Protein AF-A0A918PSZ0-F1 (afdb_monomer)

InterPro domains:
  IPR021490 Protein of unknown function DUF3144 [PF11342] (2-73)

Sequence (79 aa):
MASGHIDLANTHSKDADYELVAIAMSHAAARYNAFMVSQSLTPEQIATDRDKHIDHLAGQFREFLIQHYDGYVQEKTGV

pLDDT: mean 94.58, std 5.57, range [61.88, 98.12]

Structure (mmCIF, N/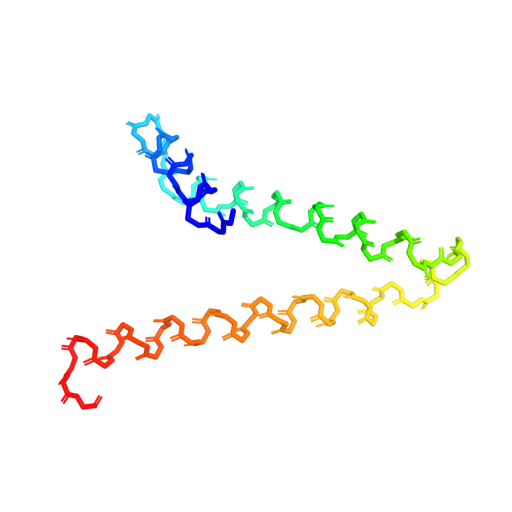CA/C/O backbone):
data_AF-A0A918PSZ0-F1
#
_entry.id   AF-A0A918PSZ0-F1
#
loop_
_atom_site.group_PDB
_atom_site.id
_atom_site.type_symbol
_atom_site.label_atom_id
_atom_site.label_alt_id
_atom_site.label_comp_id
_atom_site.label_asym_id
_atom_site.label_entity_id
_atom_site.label_seq_id
_atom_site.pdbx_PDB_ins_code
_atom_site.Cartn_x
_atom_site.Cartn_y
_atom_site.Cartn_z
_atom_site.occupancy
_atom_site.B_iso_or_equiv
_atom_site.auth_seq_id
_atom_site.auth_comp_id
_atom_site.auth_asym_id
_atom_site.auth_atom_id
_atom_site.pdbx_PDB_model_num
ATOM 1 N N . MET A 1 1 ? -1.053 12.611 -7.372 1.00 72.31 1 MET A N 1
ATOM 2 C CA . MET A 1 1 ? -1.888 11.420 -7.672 1.00 72.31 1 MET A CA 1
ATOM 3 C C . MET A 1 1 ? -0.978 10.207 -7.853 1.00 72.31 1 MET A C 1
ATOM 5 O O . MET A 1 1 ? 0.210 10.424 -8.066 1.00 72.31 1 MET A O 1
ATOM 9 N N . ALA A 1 2 ? -1.501 8.976 -7.743 1.00 88.25 2 ALA A N 1
ATOM 10 C CA . ALA A 1 2 ? -0.736 7.719 -7.618 1.00 88.25 2 ALA A CA 1
ATOM 11 C C . ALA A 1 2 ? 0.493 7.588 -8.544 1.00 88.25 2 ALA A C 1
ATOM 13 O O . ALA A 1 2 ? 1.558 7.196 -8.071 1.00 88.25 2 ALA A O 1
ATOM 14 N N . SER A 1 3 ? 0.390 8.009 -9.811 1.00 92.88 3 SER A N 1
ATOM 15 C CA . SER A 1 3 ? 1.494 7.988 -10.784 1.00 92.88 3 SER A CA 1
ATOM 16 C C . SER A 1 3 ? 2.767 8.683 -10.292 1.00 92.88 3 SER A C 1
ATOM 18 O O . SER A 1 3 ? 3.847 8.142 -10.460 1.00 92.88 3 SER A O 1
ATOM 20 N N . GLY A 1 4 ? 2.660 9.812 -9.582 1.00 96.06 4 GLY A N 1
ATOM 21 C CA . GLY A 1 4 ? 3.841 10.515 -9.065 1.00 96.06 4 GLY A CA 1
ATOM 22 C C . GLY A 1 4 ? 4.604 9.728 -7.989 1.00 96.06 4 GLY A C 1
ATOM 23 O O . GLY A 1 4 ? 5.817 9.868 -7.867 1.00 96.06 4 GLY A O 1
ATOM 24 N N . HIS A 1 5 ? 3.919 8.867 -7.226 1.00 94.88 5 HIS A N 1
ATOM 25 C CA . HIS A 1 5 ? 4.586 7.964 -6.282 1.00 94.88 5 HIS A CA 1
ATOM 26 C C . HIS A 1 5 ? 5.240 6.780 -7.002 1.00 94.88 5 HIS A C 1
ATOM 28 O O . HIS A 1 5 ? 6.309 6.334 -6.594 1.00 94.88 5 HIS A O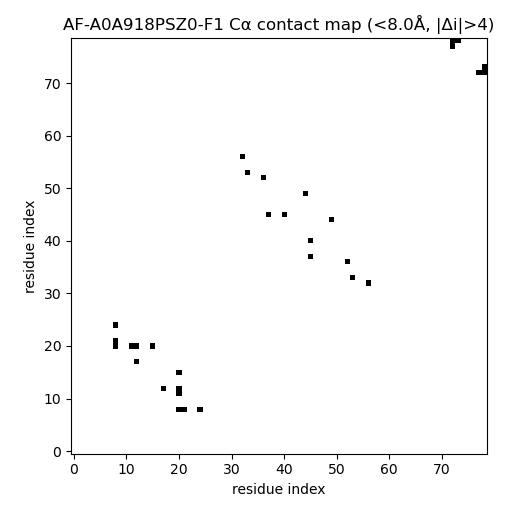 1
ATOM 34 N N . ILE A 1 6 ? 4.630 6.308 -8.093 1.00 96.00 6 ILE A N 1
ATOM 35 C CA . ILE A 1 6 ? 5.203 5.271 -8.958 1.00 96.00 6 ILE A CA 1
ATOM 36 C C . ILE A 1 6 ? 6.462 5.798 -9.657 1.00 96.00 6 ILE A C 1
ATOM 38 O O . ILE A 1 6 ? 7.475 5.111 -9.665 1.00 96.00 6 ILE A O 1
ATOM 42 N N . ASP A 1 7 ? 6.458 7.032 -10.161 1.00 96.50 7 ASP A N 1
ATOM 43 C CA . ASP A 1 7 ? 7.630 7.644 -10.803 1.00 96.50 7 ASP A CA 1
ATOM 44 C C . ASP A 1 7 ? 8.818 7.777 -9.837 1.00 96.50 7 ASP A C 1
ATOM 46 O O . ASP A 1 7 ? 9.977 7.534 -10.198 1.00 96.50 7 ASP A O 1
ATOM 50 N N . LEU A 1 8 ? 8.534 8.111 -8.575 1.00 96.19 8 LEU A N 1
ATOM 51 C CA . LEU A 1 8 ? 9.546 8.136 -7.525 1.00 96.19 8 LEU A CA 1
ATOM 52 C C . LEU A 1 8 ? 10.075 6.725 -7.220 1.00 96.19 8 LEU A C 1
ATOM 54 O O . LEU A 1 8 ? 11.288 6.524 -7.168 1.00 96.19 8 LEU A O 1
ATOM 58 N N . ALA A 1 9 ? 9.191 5.733 -7.090 1.00 96.50 9 ALA A N 1
ATOM 59 C CA . ALA A 1 9 ? 9.584 4.334 -6.911 1.00 96.50 9 ALA A CA 1
ATOM 60 C C . ALA A 1 9 ? 10.429 3.818 -8.092 1.00 96.50 9 ALA A C 1
ATOM 62 O O . ALA A 1 9 ? 11.453 3.165 -7.889 1.00 96.50 9 ALA A O 1
ATOM 63 N N . ASN A 1 10 ? 10.072 4.181 -9.324 1.00 96.00 10 ASN A N 1
ATOM 64 C CA . ASN A 1 10 ? 10.838 3.864 -10.528 1.00 96.00 10 ASN A CA 1
ATOM 65 C C . ASN A 1 10 ? 12.232 4.496 -10.494 1.00 96.00 10 ASN A C 1
ATOM 67 O O . ASN A 1 10 ? 13.188 3.894 -10.972 1.00 96.00 10 ASN A O 1
ATOM 71 N N . THR A 1 11 ? 12.368 5.691 -9.914 1.00 97.00 11 THR A N 1
ATOM 72 C CA . THR A 1 11 ? 13.677 6.324 -9.712 1.00 97.00 11 THR A CA 1
ATOM 73 C C . THR A 1 11 ? 14.519 5.536 -8.714 1.00 97.00 11 THR A C 1
ATOM 75 O O . THR A 1 11 ? 15.670 5.242 -9.013 1.00 97.00 11 THR A O 1
ATOM 78 N N . HIS A 1 12 ? 13.947 5.116 -7.582 1.00 96.44 12 HIS A N 1
ATOM 79 C CA . HIS A 1 12 ? 14.652 4.277 -6.606 1.00 96.44 12 HIS A CA 1
ATOM 80 C C . HIS A 1 12 ? 15.026 2.895 -7.161 1.00 96.44 12 HIS A C 1
ATOM 82 O O . HIS A 1 12 ? 16.092 2.377 -6.846 1.00 96.44 12 HIS A O 1
ATOM 88 N N . SER A 1 13 ? 14.196 2.332 -8.040 1.00 96.38 13 SER A N 1
ATOM 89 C CA . SER A 1 13 ? 14.434 1.022 -8.666 1.00 96.38 13 SER A CA 1
ATOM 90 C C . SER A 1 13 ? 15.597 1.017 -9.667 1.00 96.38 13 SER A C 1
ATOM 92 O O . SER A 1 13 ? 15.969 -0.043 -10.158 1.00 96.38 13 SER A O 1
ATOM 94 N N . LYS A 1 14 ? 16.174 2.183 -9.998 1.00 95.12 14 LYS A N 1
ATOM 95 C CA . LYS A 1 14 ? 17.401 2.263 -10.809 1.00 95.12 14 LYS A CA 1
ATOM 96 C C . LYS A 1 14 ? 18.641 1.839 -10.024 1.00 95.12 14 LYS A C 1
ATOM 98 O O . LYS A 1 14 ? 19.576 1.324 -10.626 1.00 95.12 14 LYS A O 1
ATOM 103 N N . ASP A 1 15 ? 18.618 2.045 -8.707 1.00 94.12 15 ASP A N 1
ATOM 104 C CA . ASP A 1 15 ? 19.779 1.882 -7.825 1.00 94.12 15 ASP A CA 1
ATOM 105 C C . ASP A 1 15 ? 19.559 0.819 -6.727 1.00 94.12 15 ASP A C 1
ATOM 107 O O . ASP A 1 15 ? 20.505 0.447 -6.035 1.00 94.12 15 ASP A O 1
ATOM 111 N N . ALA A 1 16 ? 18.326 0.331 -6.550 1.00 94.31 16 ALA A N 1
ATOM 112 C CA . ALA A 1 16 ? 17.947 -0.671 -5.553 1.00 94.31 16 ALA A CA 1
ATOM 113 C C . ALA A 1 16 ? 17.105 -1.802 -6.163 1.00 94.31 16 ALA A C 1
ATOM 115 O O . ALA A 1 16 ? 16.451 -1.619 -7.191 1.00 94.31 16 ALA A O 1
ATOM 116 N N . ASP A 1 17 ? 17.066 -2.955 -5.487 1.00 93.75 17 ASP A N 1
ATOM 117 C CA . ASP A 1 17 ? 16.238 -4.091 -5.900 1.00 93.75 17 ASP A CA 1
ATOM 118 C C . ASP A 1 17 ? 14.750 -3.720 -5.908 1.00 93.75 17 ASP A C 1
ATOM 120 O O . ASP A 1 17 ? 14.214 -3.184 -4.932 1.00 93.75 17 ASP A O 1
ATOM 124 N N . TYR A 1 18 ? 14.057 -4.055 -6.999 1.00 92.38 18 TYR A N 1
ATOM 125 C CA . TYR A 1 18 ? 12.638 -3.736 -7.188 1.00 92.38 18 TYR A CA 1
ATOM 126 C C . TYR A 1 18 ? 11.753 -4.294 -6.061 1.00 92.38 18 TYR A C 1
ATOM 128 O O . TYR A 1 18 ? 10.780 -3.653 -5.668 1.00 92.38 18 TYR A O 1
ATOM 136 N N . GLU A 1 19 ? 12.111 -5.448 -5.490 1.00 94.06 19 GLU A N 1
ATOM 137 C CA . GLU A 1 19 ? 11.414 -6.032 -4.339 1.00 94.06 19 GLU A CA 1
ATOM 138 C C . GLU A 1 19 ? 11.526 -5.145 -3.094 1.00 94.06 19 GLU A C 1
ATOM 140 O O . GLU A 1 19 ? 10.530 -4.897 -2.411 1.00 94.06 19 GLU A O 1
ATOM 145 N N . LEU A 1 20 ? 12.717 -4.600 -2.823 1.00 96.50 20 LEU A N 1
ATOM 146 C CA . LEU A 1 20 ? 12.943 -3.698 -1.693 1.00 96.50 20 LEU A CA 1
ATOM 147 C C . LEU A 1 20 ? 12.177 -2.388 -1.873 1.00 96.50 20 LEU A C 1
ATOM 149 O O . LEU A 1 20 ? 11.573 -1.890 -0.920 1.00 96.50 20 LEU A O 1
ATOM 153 N N . VAL A 1 21 ? 12.143 -1.853 -3.095 1.00 97.50 21 VAL A N 1
ATOM 154 C CA . VAL A 1 21 ? 11.354 -0.656 -3.413 1.00 97.50 21 VAL A CA 1
ATOM 155 C C . VAL A 1 21 ? 9.855 -0.929 -3.238 1.00 97.50 21 VAL A C 1
ATOM 157 O O . VAL A 1 21 ? 9.150 -0.106 -2.651 1.00 97.50 21 VAL A O 1
ATOM 160 N N . ALA A 1 22 ? 9.359 -2.091 -3.668 1.00 95.81 22 ALA A N 1
ATOM 161 C CA . ALA A 1 22 ? 7.959 -2.480 -3.495 1.00 95.81 22 ALA A CA 1
ATOM 162 C C . ALA A 1 22 ? 7.569 -2.643 -2.012 1.00 95.81 22 ALA A C 1
ATOM 164 O O . ALA A 1 22 ? 6.501 -2.181 -1.590 1.00 95.81 22 ALA A O 1
ATOM 165 N N . ILE A 1 23 ? 8.446 -3.234 -1.193 1.00 96.44 23 ILE A N 1
ATOM 166 C CA . ILE A 1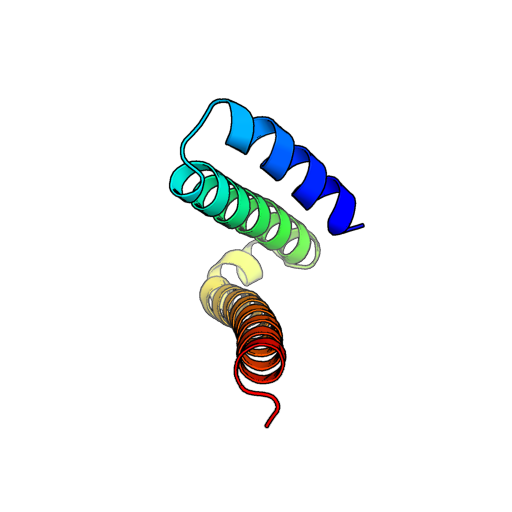 23 ? 8.263 -3.321 0.265 1.00 96.44 23 ILE A CA 1
ATOM 167 C C . ILE A 1 23 ? 8.239 -1.919 0.882 1.00 96.44 23 ILE A C 1
ATOM 169 O O . ILE A 1 23 ? 7.347 -1.607 1.675 1.00 96.44 23 ILE A O 1
ATOM 173 N N . ALA A 1 24 ? 9.175 -1.050 0.494 1.00 97.06 24 ALA A N 1
ATOM 174 C CA . ALA A 1 24 ? 9.234 0.324 0.982 1.00 97.06 24 ALA A CA 1
ATOM 175 C C . ALA A 1 24 ? 7.958 1.106 0.635 1.00 97.06 24 ALA A C 1
ATOM 177 O O . ALA A 1 24 ? 7.411 1.797 1.495 1.00 97.06 24 ALA A O 1
ATOM 178 N N . MET A 1 25 ? 7.441 0.945 -0.586 1.00 97.06 25 MET A N 1
ATOM 179 C CA . MET A 1 25 ? 6.173 1.532 -1.025 1.00 97.06 25 MET A CA 1
ATOM 180 C C . MET A 1 25 ? 4.986 1.023 -0.204 1.00 97.06 25 MET A C 1
ATOM 182 O O . MET A 1 25 ? 4.163 1.820 0.245 1.00 97.06 25 MET A O 1
ATOM 186 N N . SER A 1 26 ? 4.929 -0.284 0.061 1.00 96.19 26 SER A N 1
ATOM 187 C CA . SER A 1 26 ? 3.878 -0.889 0.890 1.00 96.19 26 SER A CA 1
ATOM 188 C C . SER A 1 26 ? 3.910 -0.340 2.319 1.00 96.19 26 SER A C 1
ATOM 190 O O . SER A 1 26 ? 2.881 0.047 2.875 1.00 96.19 26 SER A O 1
ATOM 192 N N . HIS A 1 27 ? 5.104 -0.221 2.902 1.00 97.50 27 HIS A N 1
ATOM 193 C CA . HIS A 1 27 ? 5.288 0.353 4.231 1.00 97.50 27 HIS A CA 1
ATOM 194 C C . HIS A 1 27 ? 4.946 1.853 4.273 1.00 97.50 27 HIS A C 1
ATOM 196 O O . HIS A 1 27 ?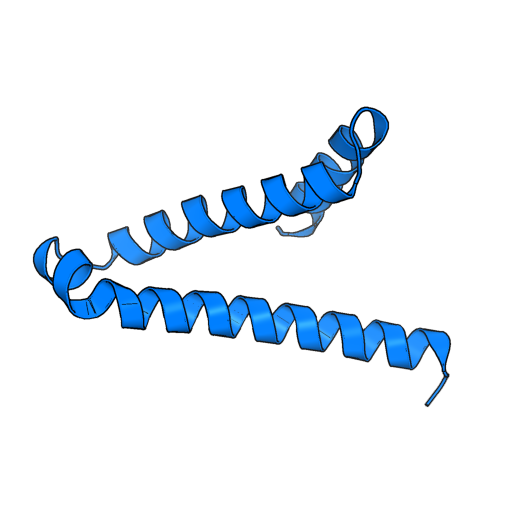 4.317 2.321 5.223 1.00 97.50 27 HIS A O 1
ATOM 202 N N . ALA A 1 28 ? 5.313 2.615 3.239 1.00 97.56 28 ALA A N 1
ATOM 203 C CA . ALA A 1 28 ? 4.967 4.030 3.122 1.00 97.56 28 ALA A CA 1
ATOM 204 C C . ALA A 1 28 ? 3.446 4.237 3.035 1.00 97.56 28 ALA A C 1
ATOM 206 O O . ALA A 1 28 ? 2.903 5.072 3.763 1.00 97.56 28 ALA A O 1
ATOM 207 N N . ALA A 1 29 ? 2.758 3.438 2.214 1.00 96.31 29 ALA A N 1
ATOM 208 C CA . ALA A 1 29 ? 1.303 3.453 2.105 1.00 96.31 29 ALA A CA 1
ATOM 209 C C . ALA A 1 29 ? 0.635 3.110 3.444 1.00 96.31 29 ALA A C 1
ATOM 211 O O . ALA A 1 29 ? -0.261 3.830 3.881 1.00 96.31 29 ALA A O 1
ATOM 212 N N . ALA A 1 30 ? 1.115 2.073 4.140 1.00 97.38 30 ALA A N 1
ATOM 213 C CA . ALA A 1 30 ? 0.598 1.690 5.452 1.00 97.38 30 ALA A CA 1
ATOM 214 C C . ALA A 1 30 ? 0.722 2.830 6.476 1.00 97.38 30 ALA A C 1
ATOM 216 O O . ALA A 1 30 ? -0.253 3.164 7.148 1.00 97.38 30 ALA A O 1
ATOM 217 N N . ARG A 1 31 ? 1.894 3.479 6.558 1.00 97.69 31 ARG A N 1
ATOM 218 C CA . ARG A 1 31 ? 2.127 4.612 7.471 1.00 97.69 31 ARG A CA 1
ATOM 219 C C . ARG A 1 31 ? 1.205 5.788 7.177 1.00 97.69 31 ARG A C 1
ATOM 221 O O . ARG A 1 31 ? 0.625 6.349 8.104 1.00 97.69 31 ARG A O 1
ATOM 228 N N . TYR A 1 32 ? 1.083 6.161 5.905 1.00 97.19 32 TYR A N 1
ATOM 229 C CA . TYR A 1 32 ? 0.235 7.276 5.498 1.00 97.19 32 TYR A CA 1
ATOM 230 C C . TYR A 1 32 ? -1.242 6.988 5.787 1.00 97.19 32 TYR A C 1
ATOM 232 O O . TYR A 1 32 ? -1.909 7.789 6.438 1.00 97.19 32 TYR A O 1
ATOM 240 N N . ASN A 1 33 ? -1.736 5.820 5.374 1.00 96.44 33 ASN A N 1
ATOM 241 C CA . ASN A 1 33 ? -3.137 5.448 5.547 1.00 96.44 33 ASN A CA 1
ATOM 242 C C . ASN A 1 33 ? -3.515 5.314 7.025 1.00 96.44 33 ASN A C 1
ATOM 244 O O . ASN A 1 33 ? -4.547 5.841 7.435 1.00 96.44 33 ASN A O 1
ATOM 248 N N . ALA A 1 34 ? -2.670 4.673 7.840 1.00 96.19 34 ALA A N 1
ATOM 249 C CA . ALA A 1 34 ? -2.9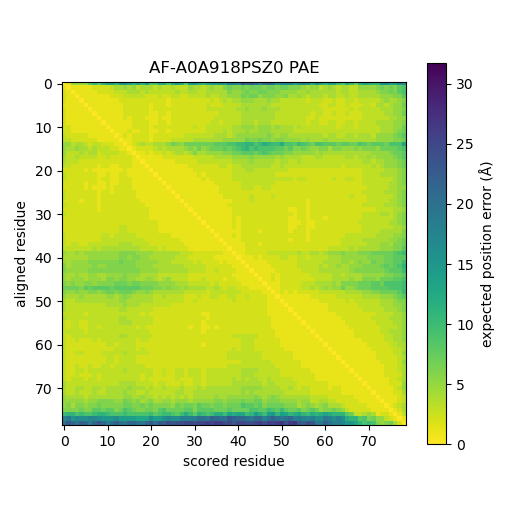04 4.559 9.277 1.00 96.19 34 ALA A CA 1
ATOM 250 C C . ALA A 1 34 ? -2.988 5.940 9.945 1.00 96.19 34 ALA A C 1
ATOM 252 O O . ALA A 1 34 ? -3.909 6.191 10.722 1.00 96.19 34 ALA A O 1
ATOM 253 N N . PHE A 1 35 ? -2.077 6.856 9.598 1.00 96.88 35 PHE A N 1
ATOM 254 C CA . PHE A 1 35 ? -2.109 8.227 10.103 1.00 96.88 35 PHE A CA 1
ATOM 255 C C . PHE A 1 35 ? -3.397 8.948 9.692 1.00 96.88 35 PHE A C 1
ATOM 257 O O . PHE A 1 35 ? -4.109 9.465 10.550 1.00 96.88 35 PHE A O 1
ATOM 264 N N . MET A 1 36 ? -3.752 8.923 8.406 1.00 96.69 36 MET A N 1
ATOM 265 C CA . MET A 1 36 ? -4.949 9.608 7.909 1.00 96.69 36 MET A CA 1
ATOM 266 C C . MET A 1 36 ? -6.244 9.068 8.521 1.00 96.69 36 MET A C 1
ATOM 268 O O . MET A 1 36 ? -7.101 9.860 8.904 1.00 96.69 36 MET A O 1
ATOM 272 N N . VAL A 1 37 ? -6.383 7.747 8.675 1.00 95.38 37 VAL A N 1
ATOM 273 C CA . VAL A 1 37 ? -7.544 7.153 9.359 1.00 95.38 37 VAL A CA 1
ATOM 274 C C . VAL A 1 37 ? -7.580 7.594 10.820 1.00 95.38 37 VAL A C 1
ATOM 276 O O . VAL A 1 37 ? -8.631 8.030 11.295 1.00 95.38 37 VAL A O 1
ATOM 279 N N . SER A 1 38 ? -6.434 7.575 11.510 1.00 95.56 38 SER A N 1
ATOM 280 C CA . SER A 1 38 ? -6.352 7.984 12.918 1.00 95.56 38 SER A CA 1
ATOM 281 C C . SER A 1 38 ? -6.807 9.425 13.163 1.00 95.56 38 SER A C 1
ATOM 283 O O . SER A 1 38 ? -7.328 9.715 14.233 1.00 95.56 38 SER A O 1
ATOM 285 N N . GLN A 1 39 ? -6.712 10.316 12.166 1.00 96.75 39 GLN A N 1
ATOM 286 C CA . GLN A 1 39 ? -7.183 11.698 12.301 1.00 96.75 39 GLN A CA 1
ATOM 287 C C . GLN A 1 39 ? -8.693 11.835 12.516 1.00 96.75 39 GLN A C 1
ATOM 289 O O . GLN A 1 39 ? -9.141 12.894 12.952 1.00 96.75 39 GLN A O 1
ATOM 294 N N . SER A 1 40 ? -9.466 10.797 12.203 1.00 93.31 40 SER A N 1
ATOM 295 C CA . SER A 1 40 ? -10.922 10.768 12.378 1.00 93.31 40 SER A CA 1
ATOM 296 C C . SER A 1 40 ? -11.380 10.039 13.646 1.00 93.31 40 SER A C 1
ATOM 298 O O . SER A 1 40 ? -12.581 9.932 13.881 1.00 93.31 40 SER A O 1
ATOM 300 N N . LEU A 1 41 ? -10.440 9.537 14.452 1.00 94.50 41 LEU A N 1
ATOM 301 C CA . LEU A 1 41 ? -10.706 8.658 15.587 1.00 94.50 41 LEU A CA 1
ATOM 302 C C . LEU A 1 41 ? -10.295 9.314 16.905 1.00 94.50 41 LEU A C 1
ATOM 304 O O . LEU A 1 41 ? -9.309 10.050 16.971 1.00 94.50 41 LEU A O 1
ATOM 308 N N . THR A 1 42 ? -11.013 9.002 17.983 1.00 96.19 42 THR A N 1
ATOM 309 C CA . THR A 1 42 ? -10.519 9.287 19.336 1.00 96.19 42 THR A CA 1
ATOM 310 C C . THR A 1 42 ? -9.392 8.316 19.711 1.00 96.19 42 THR A C 1
ATOM 312 O O . THR A 1 42 ? -9.307 7.221 19.144 1.00 96.19 42 THR A O 1
ATOM 315 N N . PRO A 1 43 ? -8.531 8.657 20.687 1.00 95.25 43 PRO A N 1
ATOM 316 C CA . PRO A 1 43 ? -7.506 7.739 21.186 1.00 95.25 43 PRO A CA 1
ATOM 317 C C . PRO A 1 43 ? -8.057 6.370 21.613 1.00 95.25 43 PRO A C 1
ATOM 319 O O . PRO A 1 43 ? -7.434 5.343 21.351 1.00 95.25 43 PRO A O 1
ATOM 322 N N . GLU A 1 44 ? -9.246 6.339 22.218 1.00 96.19 44 GLU A N 1
ATOM 323 C CA . GLU A 1 44 ? -9.925 5.105 22.615 1.00 96.19 44 GLU A CA 1
ATOM 324 C C . GLU A 1 44 ? -10.327 4.278 21.391 1.00 96.19 44 GLU A C 1
ATOM 326 O O . GLU A 1 44 ? -10.054 3.083 21.359 1.00 96.19 44 GLU A O 1
ATOM 331 N N . GLN A 1 45 ? -10.896 4.910 20.359 1.00 94.25 45 GLN A N 1
ATOM 332 C CA . GLN A 1 45 ? -11.272 4.233 19.112 1.00 94.25 45 GLN A CA 1
ATOM 333 C C . GLN A 1 45 ? -10.055 3.672 18.372 1.00 94.25 45 GLN A C 1
ATOM 335 O O . GLN A 1 45 ? -10.115 2.565 17.844 1.00 94.25 45 GLN A O 1
ATOM 340 N N . ILE A 1 46 ? -8.924 4.389 18.377 1.00 93.62 46 ILE A N 1
ATOM 341 C CA . ILE A 1 46 ? -7.662 3.875 17.821 1.00 93.62 46 ILE A CA 1
ATOM 342 C C . ILE A 1 46 ? -7.262 2.570 18.520 1.00 93.62 46 ILE A C 1
ATOM 344 O O . ILE A 1 46 ? -6.748 1.666 17.866 1.00 93.62 46 ILE A O 1
ATOM 348 N N . ALA A 1 47 ? -7.491 2.457 19.831 1.00 93.56 47 ALA A N 1
ATOM 349 C CA . ALA A 1 47 ? -7.142 1.268 20.598 1.00 93.56 47 ALA A CA 1
ATOM 350 C C . ALA A 1 47 ? -8.161 0.125 20.443 1.00 93.56 47 ALA A C 1
ATOM 352 O O . ALA A 1 47 ? -7.746 -1.023 20.283 1.00 93.56 47 ALA A O 1
ATOM 353 N N . THR A 1 48 ? -9.467 0.410 20.492 1.00 95.38 48 THR A N 1
ATOM 354 C CA . THR A 1 48 ? -10.521 -0.622 20.485 1.00 95.38 48 THR A CA 1
ATOM 355 C C . THR A 1 48 ? -10.852 -1.131 19.090 1.00 95.38 48 THR A C 1
ATOM 357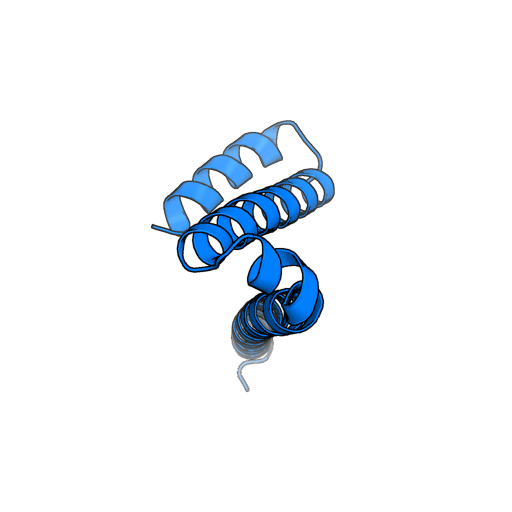 O O . THR A 1 48 ? -11.128 -2.317 18.927 1.00 95.38 48 THR A O 1
ATOM 360 N N . ASP A 1 49 ? -10.781 -0.261 18.081 1.00 94.56 49 ASP A N 1
ATOM 361 C CA . ASP A 1 49 ? -11.228 -0.558 16.716 1.00 94.56 49 ASP A CA 1
ATOM 362 C C . ASP A 1 49 ? -10.040 -0.736 15.757 1.00 94.56 49 ASP A C 1
ATOM 364 O O . ASP A 1 49 ? -10.219 -0.831 14.541 1.00 94.56 49 ASP A O 1
ATOM 368 N N . ARG A 1 50 ? -8.811 -0.811 16.292 1.00 93.88 50 ARG A N 1
ATOM 369 C CA . ARG A 1 50 ? -7.563 -0.937 15.523 1.00 93.88 50 ARG A CA 1
ATOM 370 C C . ARG A 1 50 ? -7.664 -1.990 14.426 1.00 93.88 50 ARG A C 1
ATOM 372 O O . ARG A 1 50 ? -7.385 -1.703 13.265 1.00 93.88 50 ARG A O 1
ATOM 379 N N . ASP A 1 51 ? -8.059 -3.199 14.806 1.00 95.88 51 ASP A N 1
ATOM 380 C CA . ASP A 1 51 ? -8.031 -4.351 13.908 1.00 95.88 51 ASP A CA 1
ATOM 381 C C . ASP A 1 51 ? -9.098 -4.207 12.810 1.00 95.88 51 ASP A C 1
ATOM 383 O O . ASP A 1 51 ? -8.818 -4.479 11.648 1.00 95.88 51 ASP A O 1
ATOM 387 N N . LYS A 1 52 ? -10.256 -3.607 13.122 1.00 96.19 52 LYS A N 1
ATOM 388 C CA . LYS A 1 52 ? -11.277 -3.242 12.124 1.00 96.19 52 LYS A CA 1
ATOM 389 C C . LYS A 1 52 ? -10.737 -2.251 11.087 1.00 96.19 52 LYS A C 1
ATOM 391 O O . LYS A 1 52 ? -11.043 -2.369 9.901 1.00 96.19 52 LYS A O 1
A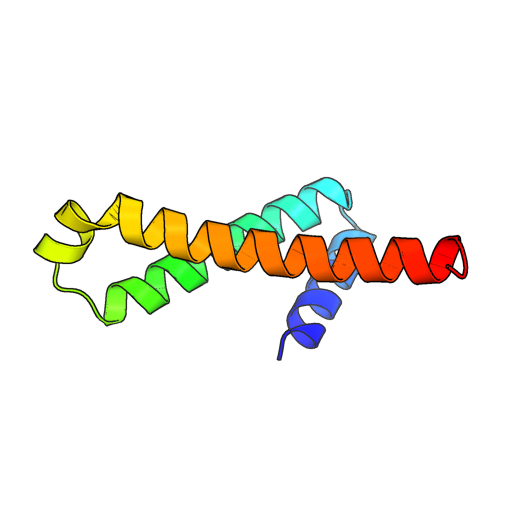TOM 396 N N . HIS A 1 53 ? -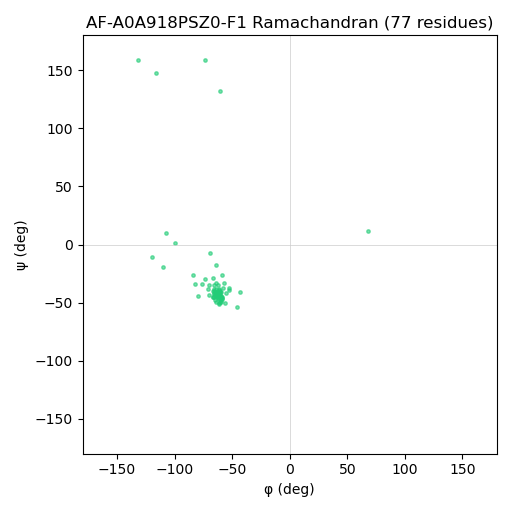9.953 -1.261 11.512 1.00 94.62 53 HIS A N 1
ATOM 397 C CA . HIS A 1 53 ? -9.339 -0.303 10.591 1.00 94.62 53 HIS A CA 1
ATOM 398 C C . HIS A 1 53 ? -8.222 -0.934 9.752 1.00 94.62 53 HIS A C 1
ATOM 400 O O . HIS A 1 53 ? -8.120 -0.635 8.562 1.00 94.62 53 HIS A O 1
ATOM 406 N N . ILE A 1 54 ? -7.424 -1.830 10.341 1.00 96.31 54 ILE A N 1
ATOM 407 C CA . ILE A 1 54 ? -6.414 -2.609 9.614 1.00 96.31 54 ILE A CA 1
ATOM 408 C C . ILE A 1 54 ? -7.083 -3.469 8.541 1.00 96.31 54 ILE A C 1
ATOM 410 O O . ILE A 1 54 ? -6.675 -3.399 7.384 1.00 96.31 54 ILE A O 1
ATOM 414 N N . ASP A 1 55 ? -8.132 -4.211 8.893 1.00 97.50 55 ASP A N 1
ATOM 415 C CA . ASP A 1 55 ? -8.860 -5.077 7.963 1.00 97.50 55 ASP A CA 1
ATOM 416 C C . ASP A 1 55 ? -9.462 -4.281 6.805 1.00 97.50 55 ASP A C 1
ATOM 418 O O . ASP A 1 55 ? -9.389 -4.703 5.651 1.00 97.50 55 ASP A O 1
ATOM 422 N N . HIS A 1 56 ? -10.000 -3.092 7.088 1.00 95.31 56 HIS A N 1
ATOM 423 C CA . HIS A 1 56 ? -10.516 -2.206 6.052 1.00 95.31 56 HIS A CA 1
ATOM 424 C C . HIS A 1 56 ? -9.421 -1.769 5.065 1.00 95.31 56 HIS A C 1
ATOM 426 O O . HIS A 1 56 ? -9.586 -1.921 3.854 1.00 95.31 56 HIS A O 1
ATOM 432 N N . LEU A 1 57 ? -8.286 -1.270 5.569 1.00 96.25 57 LEU A N 1
ATOM 433 C CA . LEU A 1 57 ? -7.173 -0.805 4.733 1.00 96.25 57 LEU A CA 1
ATOM 434 C C . LEU A 1 57 ? -6.520 -1.952 3.947 1.00 96.25 57 LEU A C 1
ATOM 436 O O . LEU A 1 57 ? -6.202 -1.801 2.766 1.00 96.25 57 LEU A O 1
ATOM 440 N N . ALA A 1 58 ? -6.337 -3.108 4.587 1.00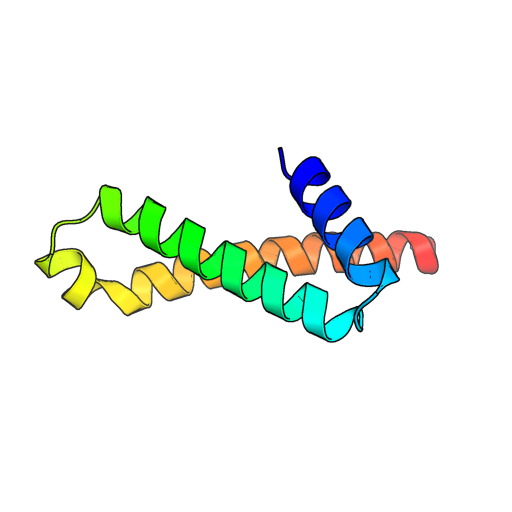 96.75 58 ALA A N 1
ATOM 441 C CA . ALA A 1 58 ? -5.802 -4.303 3.949 1.00 96.75 58 ALA A CA 1
ATOM 442 C C . ALA A 1 58 ? -6.759 -4.842 2.875 1.00 96.75 58 ALA A C 1
ATOM 444 O O . ALA A 1 58 ? -6.306 -5.256 1.807 1.00 96.75 58 ALA A O 1
ATOM 445 N N . GLY A 1 59 ? -8.071 -4.789 3.124 1.00 97.69 59 GLY A N 1
ATOM 446 C CA . GLY A 1 59 ? -9.109 -5.140 2.157 1.00 97.69 59 GLY A CA 1
ATOM 447 C C . GLY A 1 59 ? -9.042 -4.278 0.898 1.00 97.69 59 GLY A C 1
ATOM 448 O O . GLY A 1 59 ? -8.955 -4.817 -0.201 1.00 97.69 59 GLY A O 1
ATOM 449 N N . GLN A 1 60 ? -8.962 -2.954 1.049 1.00 96.69 60 GLN A N 1
ATOM 450 C CA . GLN A 1 60 ? -8.816 -2.033 -0.086 1.00 96.69 60 GLN A CA 1
ATOM 451 C C . GLN A 1 60 ? -7.539 -2.300 -0.889 1.00 96.69 60 GLN A C 1
ATOM 453 O O . GLN A 1 60 ? -7.565 -2.365 -2.116 1.00 96.69 60 GLN A O 1
ATOM 458 N N . PHE A 1 61 ? -6.409 -2.498 -0.203 1.00 96.38 61 PHE A N 1
ATOM 459 C CA . PHE A 1 61 ? -5.151 -2.810 -0.877 1.00 96.38 61 PHE A CA 1
ATOM 460 C C . PHE A 1 61 ? -5.236 -4.128 -1.658 1.00 96.38 61 PHE A C 1
ATOM 462 O O . PHE A 1 61 ? -4.775 -4.212 -2.797 1.00 96.38 61 PHE A O 1
ATOM 469 N N . ARG A 1 62 ? -5.879 -5.145 -1.074 1.00 97.81 62 ARG A N 1
ATOM 470 C CA . ARG A 1 62 ? -6.133 -6.425 -1.736 1.00 97.81 62 ARG A CA 1
ATOM 471 C C . ARG A 1 62 ? -6.997 -6.260 -2.986 1.00 97.81 62 ARG A C 1
ATOM 473 O O . ARG A 1 62 ? -6.678 -6.867 -4.003 1.00 97.81 62 ARG A O 1
ATOM 480 N N . GLU A 1 63 ? -8.054 -5.456 -2.928 1.00 98.12 63 GLU A N 1
ATOM 481 C CA . GLU A 1 63 ? -8.912 -5.177 -4.086 1.00 98.12 63 GLU A CA 1
ATOM 482 C C . GLU A 1 63 ? -8.132 -4.509 -5.225 1.00 98.12 63 GLU A C 1
ATOM 484 O O . GLU A 1 63 ? -8.254 -4.937 -6.371 1.00 98.12 63 GLU A O 1
ATOM 489 N N . PHE A 1 64 ? -7.271 -3.531 -4.925 1.00 96.44 64 PHE A N 1
ATOM 490 C CA . PHE A 1 64 ? -6.416 -2.908 -5.942 1.00 96.44 64 PHE A CA 1
ATOM 491 C C . PHE A 1 64 ? -5.437 -3.902 -6.570 1.00 96.44 64 PHE A C 1
ATOM 493 O O . PHE A 1 64 ? -5.249 -3.897 -7.786 1.00 96.44 64 PHE A O 1
ATOM 500 N N . LEU A 1 65 ? -4.833 -4.787 -5.767 1.00 96.81 65 LEU A N 1
ATOM 501 C CA . LEU A 1 65 ? -3.970 -5.840 -6.301 1.00 96.81 65 LEU A CA 1
ATOM 502 C C . LEU A 1 65 ? -4.739 -6.752 -7.258 1.00 96.81 65 LEU A C 1
ATOM 504 O O . LEU A 1 65 ? -4.254 -6.999 -8.358 1.00 96.81 65 LEU A O 1
ATOM 508 N N . ILE A 1 66 ? -5.930 -7.213 -6.864 1.00 97.88 66 ILE A N 1
ATOM 509 C CA . ILE A 1 66 ? -6.785 -8.063 -7.707 1.00 97.88 66 ILE A CA 1
ATOM 510 C C . ILE A 1 66 ? -7.068 -7.369 -9.042 1.00 97.88 66 ILE A C 1
ATOM 512 O O . ILE A 1 66 ? -6.779 -7.944 -10.083 1.00 97.88 66 ILE A O 1
ATOM 516 N N . GLN A 1 67 ? -7.510 -6.108 -9.018 1.00 97.19 67 GLN A N 1
ATOM 517 C CA . GLN A 1 67 ? -7.795 -5.336 -10.235 1.00 97.19 67 GLN A CA 1
ATOM 518 C C . GLN A 1 67 ? -6.591 -5.265 -11.186 1.00 97.19 67 GLN A C 1
ATOM 520 O O . GLN A 1 67 ? -6.745 -5.410 -12.398 1.00 97.19 67 GLN A O 1
ATOM 525 N N . HIS A 1 68 ? -5.383 -5.061 -10.652 1.00 95.62 68 HIS A N 1
ATOM 526 C CA . HIS A 1 68 ? -4.173 -5.027 -11.470 1.00 95.62 68 HIS A CA 1
ATOM 527 C C . HIS A 1 68 ? -3.797 -6.403 -12.025 1.00 95.62 68 HIS A C 1
ATOM 529 O O . HIS A 1 68 ? -3.461 -6.505 -13.202 1.00 95.62 68 HIS A O 1
ATOM 535 N N . TYR A 1 69 ? -3.870 -7.461 -11.213 1.00 96.62 69 TYR A N 1
ATOM 536 C CA . TYR A 1 69 ? -3.580 -8.816 -11.681 1.00 96.62 69 TYR A CA 1
ATOM 537 C C . TYR A 1 69 ? -4.576 -9.287 -12.740 1.00 96.62 69 TYR A C 1
ATOM 539 O O . TYR A 1 69 ? -4.143 -9.859 -13.738 1.00 96.62 69 TYR A O 1
ATOM 547 N N . ASP A 1 70 ? -5.864 -9.000 -12.565 1.00 96.62 70 ASP A N 1
ATOM 548 C CA . ASP A 1 70 ? -6.899 -9.302 -13.555 1.00 96.62 70 ASP A CA 1
ATOM 549 C C . ASP A 1 70 ? -6.591 -8.596 -14.885 1.00 96.62 70 ASP A C 1
ATOM 551 O O . ASP A 1 70 ? -6.594 -9.231 -15.940 1.00 96.62 70 ASP A O 1
ATOM 555 N N . GLY A 1 71 ? -6.204 -7.315 -14.833 1.00 95.94 71 GLY A N 1
ATOM 556 C CA . GLY A 1 71 ? -5.747 -6.571 -16.010 1.00 95.94 71 GLY A CA 1
ATOM 557 C C . GLY A 1 71 ? -4.522 -7.205 -16.680 1.00 95.94 71 GLY A C 1
ATOM 558 O O . GLY A 1 71 ? -4.512 -7.402 -17.893 1.00 95.94 71 GLY A O 1
ATOM 559 N N . TYR A 1 72 ? -3.509 -7.606 -15.907 1.00 96.00 72 TYR A N 1
ATOM 560 C CA . TYR A 1 72 ? -2.316 -8.262 -16.456 1.00 96.00 72 TYR A CA 1
ATOM 561 C C . TYR A 1 72 ? -2.618 -9.630 -17.074 1.00 96.00 72 TYR A C 1
ATOM 563 O O . TYR A 1 72 ? -1.976 -10.014 -18.053 1.00 96.00 72 TYR A O 1
ATOM 571 N N . VAL A 1 73 ? -3.560 -10.390 -16.508 1.00 95.00 73 VAL A N 1
ATOM 572 C CA . VAL A 1 73 ? -4.017 -11.659 -17.089 1.00 95.00 73 VAL A CA 1
ATOM 573 C C . VAL A 1 73 ? -4.706 -11.395 -18.421 1.00 95.00 73 VAL A C 1
ATOM 575 O O . VAL A 1 73 ? -4.352 -12.038 -19.412 1.00 95.00 73 VAL A O 1
ATOM 578 N N . GLN A 1 74 ? -5.616 -10.423 -18.470 1.00 93.94 74 GLN A N 1
ATOM 579 C CA . GLN A 1 74 ? -6.317 -10.045 -19.694 1.00 93.94 74 GLN A CA 1
ATOM 580 C C . GLN A 1 74 ? -5.333 -9.609 -20.792 1.00 93.94 74 GLN A C 1
ATOM 582 O O . GLN A 1 74 ? -5.402 -10.095 -21.920 1.00 93.94 74 GLN A O 1
ATOM 587 N N . GLU A 1 75 ? -4.353 -8.764 -20.459 1.00 92.81 75 GLU A N 1
ATOM 588 C CA . GLU A 1 75 ? -3.314 -8.314 -21.396 1.00 92.81 75 GLU A CA 1
ATOM 589 C C . GLU A 1 75 ? -2.451 -9.466 -21.930 1.00 92.81 75 GLU A C 1
ATOM 591 O O . GLU A 1 75 ? -2.086 -9.479 -23.106 1.00 92.81 75 GLU A O 1
ATOM 596 N N . LYS A 1 76 ? -2.111 -10.442 -21.079 1.00 89.62 76 LYS A N 1
ATOM 597 C CA . LYS A 1 76 ? -1.219 -11.552 -21.450 1.00 89.62 76 LYS A CA 1
ATOM 598 C C . LYS A 1 76 ? -1.922 -12.704 -22.156 1.00 89.62 76 LYS A C 1
ATOM 600 O O . LYS A 1 76 ? -1.261 -13.448 -22.878 1.00 89.62 76 LYS A O 1
ATOM 605 N N . THR A 1 77 ? -3.216 -12.895 -21.916 1.00 89.00 77 THR A N 1
ATOM 606 C CA . THR A 1 77 ? -3.966 -14.057 -22.420 1.00 89.00 77 THR A CA 1
ATOM 607 C C . THR A 1 77 ? -4.981 -13.702 -23.501 1.00 89.00 77 THR A C 1
ATOM 609 O O . THR A 1 77 ? -5.351 -14.580 -24.277 1.00 89.00 77 THR A O 1
ATOM 612 N N . GLY A 1 78 ? -5.386 -12.432 -23.610 1.00 71.44 78 GLY A N 1
ATOM 613 C CA . GLY A 1 78 ? -6.377 -11.973 -24.585 1.00 71.44 78 GLY A CA 1
ATOM 614 C C . GLY A 1 78 ? -7.796 -12.499 -24.336 1.00 71.44 78 GLY A C 1
ATOM 615 O O . GLY A 1 78 ? -8.636 -12.375 -25.228 1.00 71.44 78 GLY A O 1
ATOM 616 N N . VAL A 1 79 ? -8.047 -13.097 -23.163 1.00 61.88 79 VAL A N 1
ATOM 617 C CA . VAL A 1 79 ? -9.352 -13.605 -22.707 1.00 61.88 79 VAL A CA 1
ATOM 618 C C . VAL A 1 79 ? -9.860 -12.741 -21.562 1.00 61.88 79 VAL A C 1
ATOM 620 O O . VAL A 1 79 ? -9.028 -12.362 -20.707 1.00 61.88 79 VAL A O 1
#

Organism: NCBI:txid1395890

Secondary structure (DSSP, 8-state):
-HHHHHHHHHHHTTTS-HHHHHHHHHHHHHHHHHHHHHTTS-HHHHHHSHHHHHHHHHHHHHHHHHHHHHHHHHHHH--

Radius of gyration: 15.99 Å; Cα contacts (8 Å, |Δi|>4): 16; chains: 1; bounding box: 31×26×47 Å

Foldseek 3Di:
DVVVLVVVLVVVVVPDPNVVSVVVVVVVLVVVQLVVVCVVDDPVCCVPCVVVSVCVSVVVVVVVVVVVVVVVCCVVPVD

Mean predicted aligned error: 3.5 Å

Solvent-accessible surface area (backbone atoms only — not comparable to full-atom values): 4513 Å² total; per-residue (Å²): 111,74,66,64,59,50,54,52,47,56,57,51,40,74,84,43,60,60,68,60,45,52,50,50,50,52,53,50,50,50,54,52,50,54,53,60,56,48,75,80,47,55,77,64,48,53,66,76,44,38,64,62,54,50,52,51,55,52,49,54,53,49,50,53,51,49,57,52,51,54,49,53,48,30,72,76,66,77,100